Protein AF-A0A8X6THP0-F1 (afdb_monomer_lite)

pLDDT: mean 72.8, std 17.19, range [35.19, 93.56]

Organism: Nephila pilipes (NCBI:txid299642)

Radius of gyration: 24.46 Å; chains: 1; bounding box: 41×38×63 Å

Foldseek 3Di:
DDWDKDFDDDDPPDDPDPCPVVDDPVPDDPDDDGMDTDDDDDDDDFDFDDPDPVVVVV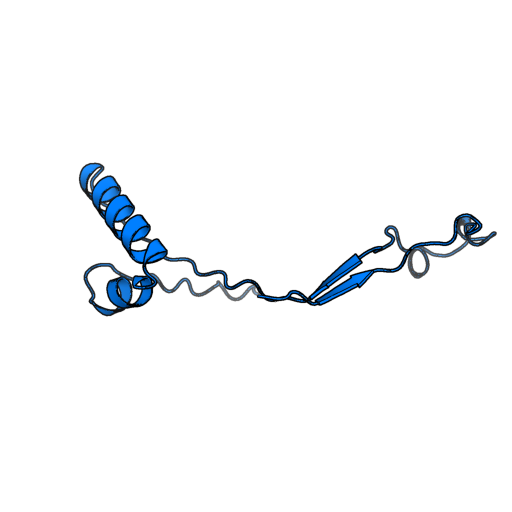VVVVCVVCVVVVNNVVVDVVPPTDGDPPPDPPPDD

Secondary structure (DSSP, 8-state):
---EEEE----TT----TTTTTS-GGG--S----EEEE------------SSHHHHHHHHHHHHHHHHHTTHHHHHHTSSS------------

Structure (mmCIF, N/CA/C/O backbone):
data_AF-A0A8X6THP0-F1
#
_entry.id   AF-A0A8X6THP0-F1
#
loop_
_atom_site.group_PDB
_atom_site.id
_atom_site.type_symbol
_atom_site.label_atom_id
_atom_site.label_alt_id
_atom_site.label_comp_id
_atom_site.label_asym_id
_atom_site.label_entity_id
_atom_site.label_seq_id
_atom_site.pdbx_PDB_ins_code
_atom_site.Cartn_x
_atom_site.Cartn_y
_atom_site.Cartn_z
_atom_site.occupancy
_atom_site.B_iso_or_equiv
_atom_site.auth_seq_id
_atom_site.auth_comp_id
_atom_site.auth_asym_id
_atom_site.auth_atom_id
_atom_site.pdbx_PDB_model_num
ATOM 1 N N . MET A 1 1 ? 5.369 11.952 9.175 1.00 54.72 1 MET A N 1
ATOM 2 C CA . MET A 1 1 ? 5.833 10.634 8.697 1.00 54.72 1 MET A CA 1
ATOM 3 C C . MET A 1 1 ? 6.267 10.814 7.255 1.00 54.72 1 MET A C 1
ATOM 5 O O . MET A 1 1 ? 5.428 11.152 6.433 1.00 54.72 1 MET A O 1
ATOM 9 N N . PHE A 1 2 ? 7.567 10.731 6.973 1.00 60.16 2 PHE A N 1
ATOM 10 C CA . PHE A 1 2 ? 8.088 10.900 5.615 1.00 60.16 2 PHE A CA 1
ATOM 11 C C . PHE A 1 2 ? 8.229 9.520 4.985 1.00 60.16 2 PHE A C 1
ATOM 13 O O . PHE A 1 2 ? 9.009 8.700 5.461 1.00 60.16 2 PHE A O 1
ATOM 20 N N . LEU A 1 3 ? 7.426 9.259 3.959 1.00 77.50 3 LEU A N 1
ATOM 21 C CA . LEU A 1 3 ? 7.569 8.072 3.127 1.00 77.50 3 LEU A CA 1
ATOM 22 C C . LEU A 1 3 ? 8.697 8.318 2.124 1.00 77.50 3 LEU A C 1
ATOM 24 O O . LEU A 1 3 ? 8.799 9.411 1.561 1.00 77.50 3 LEU A O 1
ATOM 28 N N . LEU A 1 4 ? 9.543 7.315 1.901 1.00 87.56 4 LEU A N 1
ATOM 29 C CA . LEU A 1 4 ? 10.590 7.405 0.889 1.00 87.56 4 LEU A CA 1
ATOM 30 C C . LEU A 1 4 ? 9.985 7.023 -0.462 1.00 87.56 4 LEU A C 1
ATOM 32 O O . LEU A 1 4 ? 9.612 5.872 -0.674 1.00 87.56 4 LEU A O 1
ATOM 36 N N . GLN A 1 5 ? 9.899 7.981 -1.379 1.00 91.50 5 GLN A N 1
ATOM 37 C CA . GLN A 1 5 ? 9.413 7.745 -2.735 1.00 91.50 5 GLN A CA 1
ATOM 38 C C . GLN A 1 5 ? 10.584 7.670 -3.715 1.00 91.50 5 GLN A C 1
ATOM 40 O O . GLN A 1 5 ? 11.388 8.597 -3.805 1.00 91.50 5 GLN A O 1
ATOM 45 N N . ILE A 1 6 ? 10.646 6.589 -4.489 1.00 91.25 6 ILE A N 1
ATOM 46 C CA . ILE A 1 6 ? 11.573 6.440 -5.611 1.00 91.25 6 ILE A CA 1
ATOM 47 C C . ILE A 1 6 ? 10.748 6.383 -6.891 1.00 91.25 6 ILE A C 1
ATOM 49 O O . ILE A 1 6 ? 9.890 5.514 -7.040 1.00 91.25 6 ILE A O 1
ATOM 53 N N . SER A 1 7 ? 11.022 7.296 -7.821 1.00 93.31 7 SER A N 1
ATOM 54 C CA . SER A 1 7 ? 10.333 7.369 -9.109 1.00 93.31 7 SER A CA 1
ATOM 55 C C . SER A 1 7 ? 11.332 7.347 -10.258 1.00 93.31 7 SER A C 1
ATOM 57 O O . SER A 1 7 ? 12.370 8.006 -10.209 1.00 93.31 7 SER A O 1
ATOM 59 N N . LYS A 1 8 ? 11.002 6.614 -11.318 1.00 91.38 8 LYS A N 1
ATOM 60 C CA . LYS A 1 8 ? 11.736 6.604 -12.580 1.00 91.38 8 LYS A CA 1
ATOM 61 C C . LYS A 1 8 ? 10.734 6.755 -13.711 1.00 91.38 8 LYS A C 1
ATOM 63 O O . LYS A 1 8 ? 9.714 6.081 -13.716 1.00 91.38 8 LYS A O 1
ATOM 68 N N . SER A 1 9 ? 11.028 7.642 -14.653 1.00 90.81 9 SER A N 1
ATOM 69 C CA . SER A 1 9 ? 10.202 7.845 -15.844 1.00 90.81 9 SER A CA 1
ATOM 70 C C . SER A 1 9 ? 10.866 7.205 -17.055 1.00 90.81 9 SER A C 1
ATOM 72 O O . SER A 1 9 ? 12.093 7.238 -17.188 1.00 90.81 9 SER A O 1
ATOM 74 N N . LEU A 1 10 ? 10.058 6.650 -17.957 1.00 88.75 10 LEU A N 1
ATOM 75 C CA . LEU A 1 10 ? 10.548 6.203 -19.255 1.00 88.75 10 LEU A CA 1
ATOM 76 C C . LEU A 1 10 ? 10.818 7.416 -20.154 1.00 88.75 10 LEU A C 1
ATOM 78 O O . LEU A 1 10 ? 9.966 8.302 -20.262 1.00 88.75 10 LEU A O 1
ATOM 82 N N . PRO A 1 11 ? 11.971 7.464 -20.838 1.00 89.81 11 PRO A N 1
ATOM 83 C CA . PRO A 1 11 ? 12.195 8.423 -21.908 1.00 89.81 11 PRO A CA 1
ATOM 84 C C . PRO A 1 11 ? 11.132 8.278 -23.003 1.00 89.81 11 PRO A C 1
ATOM 86 O O . PRO A 1 11 ? 10.793 7.162 -23.397 1.00 89.81 11 PRO A O 1
ATOM 89 N N . HIS A 1 12 ? 10.669 9.395 -23.564 1.00 87.06 12 HIS A N 1
ATOM 90 C CA . HIS A 1 12 ? 9.671 9.432 -24.647 1.00 87.06 12 HIS A CA 1
ATOM 91 C C . HIS A 1 12 ? 10.100 8.683 -25.925 1.00 87.06 12 HIS A C 1
ATOM 93 O O . HIS A 1 12 ? 9.270 8.345 -26.761 1.00 87.06 12 HIS A O 1
ATOM 99 N N . GLN A 1 13 ? 11.397 8.414 -26.078 1.00 93.50 13 GLN A N 1
ATOM 100 C CA . GLN A 1 13 ? 11.985 7.713 -27.225 1.00 93.50 13 GLN A CA 1
ATOM 101 C C . GLN A 1 13 ? 12.066 6.195 -27.018 1.00 93.50 13 GLN A C 1
ATOM 103 O O . GLN A 1 13 ? 12.542 5.483 -27.901 1.00 93.50 13 GLN A O 1
ATOM 108 N N . THR A 1 14 ? 11.634 5.691 -25.859 1.00 88.00 14 THR A N 1
ATOM 109 C CA . THR A 1 14 ? 11.694 4.262 -25.540 1.00 88.00 14 THR A CA 1
ATOM 110 C C . THR A 1 14 ? 10.793 3.487 -26.493 1.00 88.00 14 THR A C 1
ATOM 112 O O . THR A 1 14 ? 9.599 3.762 -26.598 1.00 88.00 14 THR A O 1
ATOM 115 N N . ARG A 1 15 ? 11.368 2.504 -27.188 1.00 86.56 15 ARG A N 1
ATOM 116 C CA . ARG A 1 15 ? 10.640 1.591 -28.072 1.00 86.56 15 ARG A CA 1
ATOM 117 C C . ARG A 1 15 ? 10.646 0.183 -27.476 1.00 86.56 15 ARG A C 1
ATOM 119 O O . ARG A 1 15 ? 11.608 -0.169 -26.792 1.00 86.56 15 ARG A O 1
ATOM 126 N N . PRO A 1 16 ? 9.611 -0.629 -27.741 1.00 84.00 16 PRO A N 1
ATOM 127 C CA . PRO A 1 16 ? 9.645 -2.050 -27.422 1.00 84.00 16 PRO A CA 1
ATOM 128 C C . PRO A 1 16 ? 10.848 -2.730 -28.085 1.00 84.00 16 PRO A C 1
ATOM 130 O O . PRO A 1 16 ? 11.255 -2.344 -29.183 1.00 84.00 16 PRO A O 1
ATOM 133 N N . ILE A 1 17 ? 11.391 -3.760 -27.436 1.00 86.44 17 ILE A N 1
ATOM 134 C CA . ILE A 1 17 ? 12.443 -4.613 -28.008 1.00 86.44 17 ILE A CA 1
ATOM 135 C C . ILE A 1 17 ? 11.916 -5.201 -29.322 1.00 86.44 17 ILE A C 1
ATOM 137 O O . ILE A 1 17 ? 10.825 -5.751 -29.325 1.00 86.44 17 ILE A O 1
ATOM 141 N N . ALA A 1 18 ? 12.650 -5.094 -30.432 1.00 87.06 18 ALA A N 1
ATOM 142 C CA . ALA A 1 18 ? 12.136 -5.427 -31.770 1.00 87.06 18 ALA A CA 1
ATOM 143 C C . ALA A 1 18 ? 11.513 -6.837 -31.873 1.00 87.06 18 ALA A C 1
ATOM 145 O O . ALA A 1 18 ? 10.488 -7.024 -32.526 1.00 87.06 18 ALA A O 1
ATOM 146 N N . GLU A 1 19 ? 12.090 -7.801 -31.161 1.00 88.12 19 GLU A N 1
ATOM 147 C CA . GLU A 1 19 ? 11.710 -9.216 -31.170 1.00 88.12 19 GLU A CA 1
ATOM 148 C C . GLU A 1 19 ? 10.871 -9.619 -29.951 1.00 88.12 19 GLU A C 1
ATOM 150 O O . GLU A 1 19 ? 10.712 -10.802 -29.667 1.00 88.12 19 GLU A O 1
ATOM 155 N N . TRP A 1 20 ? 10.287 -8.661 -29.222 1.00 83.75 20 TRP A N 1
ATOM 156 C CA . TRP A 1 20 ? 9.527 -8.953 -27.999 1.00 83.75 20 TRP A CA 1
ATOM 157 C C . TRP A 1 20 ? 8.414 -9.990 -28.214 1.00 83.75 20 TRP A C 1
ATOM 159 O O . TRP A 1 20 ? 8.096 -10.751 -27.312 1.00 83.75 20 TRP A O 1
ATOM 169 N N . LYS A 1 21 ? 7.846 -10.063 -29.423 1.00 82.75 21 LYS A N 1
ATOM 170 C CA . LYS A 1 21 ? 6.794 -11.029 -29.776 1.00 82.75 21 LYS A CA 1
ATOM 171 C C . LYS A 1 21 ? 7.289 -12.471 -29.900 1.00 82.75 21 LYS A C 1
ATOM 173 O O . LYS A 1 21 ? 6.484 -13.385 -29.761 1.00 82.75 21 LYS A O 1
ATOM 178 N N . SER A 1 22 ? 8.567 -12.669 -30.214 1.00 87.88 22 SER A N 1
ATOM 179 C CA . SER A 1 22 ? 9.204 -13.988 -30.304 1.00 87.88 22 SER A CA 1
ATOM 180 C C . SER A 1 22 ? 9.905 -14.392 -29.009 1.00 87.88 22 SER A C 1
ATOM 182 O O . SER A 1 22 ? 10.350 -15.531 -28.895 1.00 87.88 22 SER A O 1
ATOM 184 N N . MET A 1 23 ? 9.997 -13.487 -28.031 1.00 84.69 23 MET A N 1
ATOM 185 C CA . MET A 1 23 ? 10.505 -13.813 -26.704 1.00 84.69 23 MET A CA 1
ATOM 186 C C . MET A 1 23 ? 9.498 -14.689 -25.950 1.00 84.69 23 MET A C 1
ATOM 188 O O . MET A 1 23 ? 8.285 -14.475 -26.026 1.00 84.69 23 MET A O 1
ATOM 192 N N . GLY A 1 24 ? 10.003 -15.674 -25.208 1.00 82.38 24 GLY A N 1
ATOM 193 C CA . GLY A 1 24 ? 9.178 -16.482 -24.318 1.00 82.38 24 GLY A CA 1
ATOM 194 C C . GLY A 1 24 ? 8.562 -15.649 -23.188 1.00 82.38 24 GLY A C 1
ATOM 195 O O . GLY A 1 24 ? 9.002 -14.536 -22.875 1.00 82.38 24 GLY A O 1
ATOM 196 N N . LYS A 1 25 ? 7.498 -16.180 -22.578 1.00 81.12 25 LYS A N 1
ATOM 197 C CA . LYS A 1 25 ? 6.700 -15.481 -21.553 1.00 81.12 25 LYS A CA 1
ATOM 198 C C . LY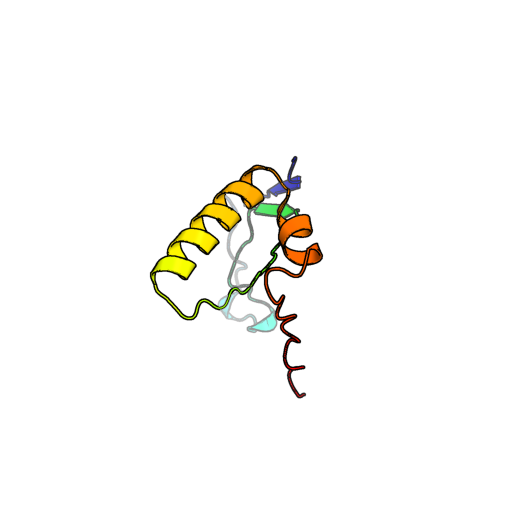S A 1 25 ? 7.524 -15.093 -20.323 1.00 81.12 25 LYS A C 1
ATOM 200 O O . LYS A 1 25 ? 7.201 -14.121 -19.655 1.00 81.12 25 LYS A O 1
ATOM 205 N N . GLU A 1 26 ? 8.590 -15.830 -20.052 1.00 83.69 26 GLU A N 1
ATOM 206 C CA . GLU A 1 26 ? 9.561 -15.603 -18.985 1.00 83.69 26 GLU A CA 1
ATOM 207 C C . GLU A 1 26 ? 10.343 -14.288 -19.129 1.00 83.69 26 GLU A C 1
ATOM 209 O O . GLU A 1 26 ? 10.869 -13.776 -18.143 1.00 83.69 26 GLU A O 1
ATOM 214 N N . HIS A 1 27 ? 10.391 -13.713 -20.333 1.00 76.19 27 HIS A N 1
ATOM 215 C CA . HIS A 1 27 ? 11.122 -12.479 -20.616 1.00 76.19 27 HIS A CA 1
ATOM 216 C C . HIS A 1 27 ? 10.223 -11.246 -20.776 1.00 76.19 27 HIS A C 1
ATOM 218 O O . HIS A 1 27 ? 10.728 -10.128 -20.897 1.00 76.19 27 HIS A O 1
ATOM 224 N N . LEU A 1 28 ? 8.898 -11.423 -20.773 1.00 77.56 28 LEU A N 1
ATOM 225 C CA . LEU A 1 28 ? 7.936 -10.342 -20.960 1.00 77.56 28 LEU A CA 1
ATOM 226 C C . LEU A 1 28 ? 7.284 -9.966 -19.628 1.00 77.56 28 LEU A C 1
ATOM 228 O O . LEU A 1 28 ? 6.398 -10.653 -19.124 1.00 77.56 28 LEU A O 1
ATOM 232 N N . GLY A 1 29 ? 7.695 -8.823 -19.079 1.00 74.62 29 GLY A N 1
ATOM 233 C CA . GLY A 1 29 ? 6.949 -8.156 -18.015 1.00 74.62 29 GLY A CA 1
ATOM 234 C C . GLY A 1 29 ? 5.684 -7.503 -18.575 1.00 74.62 29 GLY A C 1
ATOM 235 O O . GLY A 1 29 ? 5.723 -6.850 -19.615 1.00 74.62 29 GLY A O 1
ATOM 236 N N . THR A 1 30 ? 4.554 -7.654 -17.887 1.00 81.44 30 THR A N 1
ATOM 237 C CA . THR A 1 30 ? 3.269 -7.058 -18.301 1.00 81.44 30 THR A CA 1
ATOM 238 C C . THR A 1 30 ? 3.085 -5.620 -17.821 1.00 81.44 30 THR A C 1
ATOM 240 O O . THR A 1 30 ? 2.221 -4.910 -18.328 1.00 81.44 30 THR A O 1
ATOM 243 N N . HIS A 1 31 ? 3.890 -5.178 -16.853 1.00 86.19 31 HIS A N 1
ATOM 244 C CA . HIS A 1 31 ? 3.730 -3.891 -16.188 1.00 86.19 31 HIS A CA 1
ATOM 245 C C . HIS A 1 31 ? 5.067 -3.166 -16.055 1.00 86.19 31 HIS A C 1
ATOM 247 O O . HIS A 1 31 ? 6.112 -3.779 -15.838 1.00 86.19 31 HIS A O 1
ATOM 253 N N . TYR A 1 32 ? 5.003 -1.840 -16.133 1.00 87.25 32 TYR A N 1
ATOM 254 C CA . TYR A 1 32 ? 6.098 -0.945 -15.790 1.00 87.25 32 TYR A CA 1
ATOM 255 C C . TYR A 1 32 ? 5.776 -0.237 -14.473 1.00 87.25 32 TYR A C 1
ATOM 257 O O . TYR A 1 32 ? 4.718 0.377 -14.340 1.00 87.25 32 TYR A O 1
ATOM 265 N N . VAL A 1 33 ? 6.694 -0.306 -13.509 1.00 90.44 33 VAL A N 1
ATOM 266 C CA . VAL A 1 33 ? 6.556 0.395 -12.229 1.00 90.44 33 VAL A CA 1
ATOM 267 C C . VAL A 1 33 ? 7.274 1.737 -12.322 1.00 90.44 33 VAL A C 1
ATOM 269 O O . VAL A 1 33 ? 8.501 1.791 -12.366 1.00 90.44 33 VAL A O 1
ATOM 272 N N . GLN A 1 34 ? 6.499 2.821 -12.350 1.00 92.94 34 GLN A N 1
ATOM 273 C CA . GLN A 1 34 ? 7.035 4.183 -12.392 1.00 92.94 34 GLN A CA 1
ATOM 274 C C . GLN A 1 34 ? 7.498 4.665 -11.014 1.00 92.94 34 GLN A C 1
ATOM 276 O O . GLN A 1 34 ? 8.497 5.372 -10.910 1.00 92.94 34 GLN A O 1
ATOM 281 N N . THR A 1 35 ? 6.775 4.295 -9.958 1.00 93.25 35 THR A N 1
ATOM 282 C CA . THR A 1 35 ? 7.021 4.794 -8.604 1.00 93.25 35 THR A CA 1
ATOM 283 C C . THR A 1 35 ? 6.855 3.679 -7.587 1.00 93.25 35 THR A C 1
ATOM 285 O O . THR A 1 35 ? 5.898 2.911 -7.655 1.00 93.25 35 THR A O 1
ATOM 288 N N . ILE A 1 36 ? 7.773 3.633 -6.625 1.00 92.06 36 ILE A N 1
ATOM 289 C CA . ILE A 1 36 ? 7.708 2.785 -5.438 1.00 92.06 36 ILE A CA 1
ATOM 290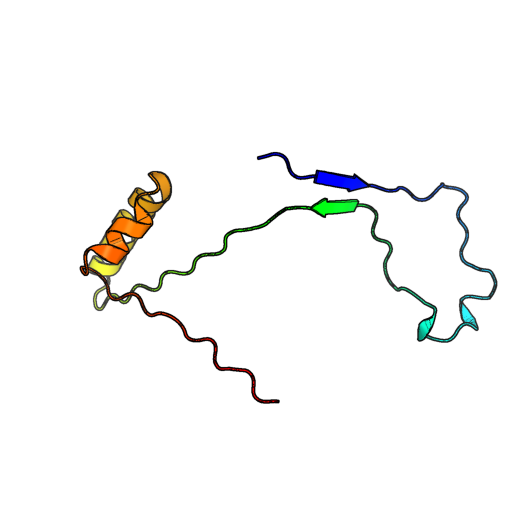 C C . ILE A 1 36 ? 7.738 3.702 -4.221 1.00 92.06 36 ILE A C 1
ATOM 292 O O . ILE A 1 36 ? 8.589 4.590 -4.120 1.00 92.06 36 ILE A O 1
ATOM 296 N N . ILE A 1 37 ? 6.798 3.488 -3.306 1.00 93.56 37 ILE A N 1
ATOM 297 C CA . ILE A 1 37 ? 6.722 4.205 -2.036 1.00 93.56 37 ILE A CA 1
ATOM 298 C C . ILE A 1 37 ? 7.096 3.214 -0.941 1.00 93.56 37 ILE A C 1
ATOM 300 O O . ILE A 1 37 ? 6.427 2.199 -0.760 1.00 93.56 37 ILE A O 1
ATOM 304 N N . TYR A 1 38 ? 8.178 3.506 -0.231 1.00 89.50 38 TYR A N 1
ATOM 305 C CA . TYR A 1 38 ? 8.628 2.726 0.909 1.00 89.50 38 TYR A CA 1
ATOM 306 C C . TYR A 1 38 ? 8.033 3.306 2.186 1.00 89.50 38 TYR A C 1
ATOM 308 O O . TYR A 1 38 ? 8.172 4.495 2.492 1.00 89.50 38 TYR A O 1
ATOM 316 N N . GLY A 1 39 ? 7.379 2.428 2.932 1.00 87.81 39 GLY A N 1
ATOM 317 C CA . GLY A 1 39 ? 6.712 2.720 4.186 1.00 87.81 39 GLY A CA 1
ATOM 318 C C . GLY A 1 39 ? 6.294 1.431 4.873 1.00 87.81 39 GLY A C 1
ATOM 319 O O . GLY A 1 39 ? 6.591 0.335 4.398 1.00 87.81 39 GLY A O 1
ATOM 320 N N . GLY A 1 40 ? 5.598 1.580 5.991 1.00 81.38 40 GLY A N 1
ATOM 321 C CA . GLY A 1 40 ? 4.956 0.476 6.684 1.00 81.38 40 GLY A CA 1
ATOM 322 C C . GLY A 1 40 ? 3.605 0.930 7.206 1.00 81.38 40 GLY A C 1
ATOM 323 O O . GLY A 1 40 ? 3.512 2.003 7.804 1.00 81.38 40 GLY A O 1
ATOM 324 N N . ASP A 1 41 ? 2.591 0.102 6.986 1.00 79.50 41 ASP A N 1
ATOM 325 C CA . ASP A 1 41 ? 1.260 0.303 7.541 1.00 79.50 41 ASP A CA 1
ATOM 326 C C . ASP A 1 41 ? 1.097 -0.582 8.777 1.00 79.50 41 ASP A C 1
ATOM 328 O O . ASP A 1 41 ? 1.306 -1.797 8.726 1.00 79.50 41 ASP A O 1
ATOM 332 N N . LEU A 1 42 ? 0.712 0.024 9.901 1.00 76.44 42 LEU A N 1
ATOM 333 C CA . LEU A 1 42 ? 0.272 -0.728 11.070 1.00 76.44 42 LEU A CA 1
ATOM 334 C C . LEU A 1 42 ? -1.210 -1.056 10.903 1.00 76.44 42 LEU A C 1
ATOM 336 O O . LEU A 1 42 ? -2.070 -0.191 11.059 1.00 76.44 42 LEU A O 1
ATOM 340 N N . ILE A 1 43 ? -1.504 -2.321 10.620 1.00 77.88 43 ILE A N 1
ATOM 341 C CA . ILE A 1 43 ? -2.875 -2.824 10.549 1.00 77.88 43 ILE A CA 1
ATOM 342 C C . ILE A 1 43 ? -3.162 -3.599 11.835 1.00 77.88 43 ILE A C 1
ATOM 344 O O . ILE A 1 43 ? -2.629 -4.686 12.047 1.00 77.88 43 ILE A O 1
ATOM 348 N N . ALA A 1 44 ? -4.015 -3.041 12.694 1.00 73.06 44 ALA A N 1
ATOM 349 C CA . ALA A 1 44 ? -4.520 -3.709 13.889 1.00 73.06 44 ALA A CA 1
ATOM 350 C C . ALA A 1 44 ? -6.010 -4.029 13.718 1.00 73.06 44 ALA A C 1
ATOM 352 O O . ALA A 1 44 ? -6.788 -3.189 13.266 1.00 73.06 44 ALA A O 1
ATOM 353 N N . CYS A 1 45 ? -6.415 -5.243 14.093 1.00 73.44 45 CYS A N 1
ATOM 354 C CA . CYS A 1 45 ? -7.811 -5.670 14.066 1.00 73.44 45 CYS A CA 1
ATOM 355 C C . CYS A 1 45 ? -8.265 -6.001 15.486 1.00 73.44 45 CYS A C 1
ATOM 357 O O . CYS A 1 45 ? -7.680 -6.863 16.140 1.00 73.44 45 CYS A O 1
ATOM 359 N N . ILE A 1 46 ? -9.314 -5.325 15.951 1.00 73.44 46 ILE A N 1
ATOM 360 C CA . ILE A 1 46 ? -9.937 -5.591 17.246 1.00 73.44 46 ILE A CA 1
ATOM 361 C C . ILE A 1 46 ? -11.371 -6.014 16.979 1.00 73.44 46 ILE A C 1
ATOM 363 O O . ILE A 1 46 ? -12.119 -5.324 16.284 1.00 73.44 46 ILE A O 1
ATOM 3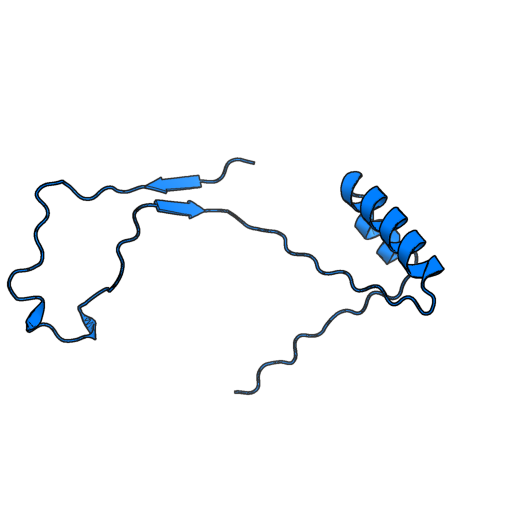67 N N . ARG A 1 47 ? -11.743 -7.179 17.506 1.00 75.94 47 ARG A N 1
ATOM 368 C CA . ARG A 1 47 ? -13.076 -7.744 17.336 1.00 75.94 47 ARG A CA 1
ATOM 369 C C . ARG A 1 47 ? -13.860 -7.592 18.627 1.00 75.94 47 ARG A C 1
ATOM 371 O O . ARG A 1 47 ? -13.487 -8.175 19.637 1.00 75.94 47 ARG A O 1
ATOM 378 N N . PHE A 1 48 ? -14.976 -6.882 18.548 1.00 73.31 48 PHE A N 1
ATOM 379 C CA . PHE A 1 48 ? -15.946 -6.775 19.631 1.00 73.31 48 PHE A CA 1
ATOM 380 C C . PHE A 1 48 ? -17.155 -7.659 19.328 1.00 73.31 48 PHE A C 1
ATOM 382 O O . PHE A 1 48 ? -17.562 -7.793 18.170 1.00 73.31 48 PHE A O 1
ATOM 389 N N . LYS A 1 49 ? -17.727 -8.267 20.367 1.00 78.31 49 LYS A N 1
ATOM 390 C CA . LYS A 1 49 ? -18.984 -9.011 20.286 1.00 78.31 49 LYS A CA 1
ATOM 391 C C . LYS A 1 49 ? -20.001 -8.315 21.186 1.00 78.31 49 LYS A C 1
ATOM 393 O O . LYS A 1 49 ? -19.806 -8.284 22.393 1.00 78.31 49 LYS A O 1
ATOM 398 N N . ALA A 1 50 ? -21.061 -7.783 20.589 1.00 76.44 50 ALA A N 1
ATOM 399 C CA . ALA A 1 50 ? -22.211 -7.226 21.295 1.00 76.44 50 ALA A CA 1
ATOM 400 C C . ALA A 1 50 ? -23.392 -8.196 21.171 1.00 76.44 50 ALA A C 1
ATOM 402 O O . ALA A 1 50 ? -23.579 -8.800 20.111 1.00 76.44 50 ALA A O 1
ATOM 403 N N . ASN A 1 51 ? -24.163 -8.362 22.247 1.00 80.62 51 ASN A N 1
ATOM 404 C CA . ASN A 1 51 ? -25.346 -9.230 22.254 1.00 80.62 51 ASN A CA 1
ATOM 405 C C . ASN A 1 51 ? -26.651 -8.433 22.076 1.00 80.62 51 ASN A C 1
ATOM 407 O O . ASN A 1 51 ? -27.679 -9.030 21.763 1.00 80.62 51 ASN A O 1
ATOM 411 N N . SER A 1 52 ? -26.606 -7.104 22.231 1.00 78.94 52 SER A N 1
ATOM 412 C CA . SER A 1 52 ? -27.722 -6.184 22.008 1.00 78.94 52 SER A CA 1
ATOM 413 C C . SER A 1 52 ? -27.341 -5.074 21.011 1.00 78.94 52 SER A C 1
ATOM 415 O O . SER A 1 52 ? -26.161 -4.798 20.769 1.00 78.94 52 SER A O 1
ATOM 417 N N . ALA A 1 53 ? -28.346 -4.443 20.396 1.00 79.19 53 ALA A N 1
ATOM 418 C CA . ALA A 1 53 ? -28.133 -3.323 19.475 1.00 79.19 53 ALA A CA 1
ATOM 419 C C . ALA A 1 53 ? -27.725 -2.024 20.196 1.00 79.19 53 ALA A C 1
ATOM 421 O O . ALA A 1 53 ? -27.042 -1.189 19.600 1.00 79.19 53 ALA A O 1
ATOM 422 N N . GLU A 1 54 ? -28.119 -1.865 21.461 1.00 79.31 54 GLU A N 1
ATOM 423 C CA . GLU A 1 54 ? -27.746 -0.733 22.316 1.00 79.31 54 GLU A CA 1
ATOM 424 C C . GLU A 1 54 ? -26.260 -0.823 22.692 1.00 79.31 54 GLU A C 1
ATOM 426 O O . GLU A 1 54 ? -25.510 0.125 22.445 1.00 79.31 54 GLU A O 1
ATOM 431 N N . ASP A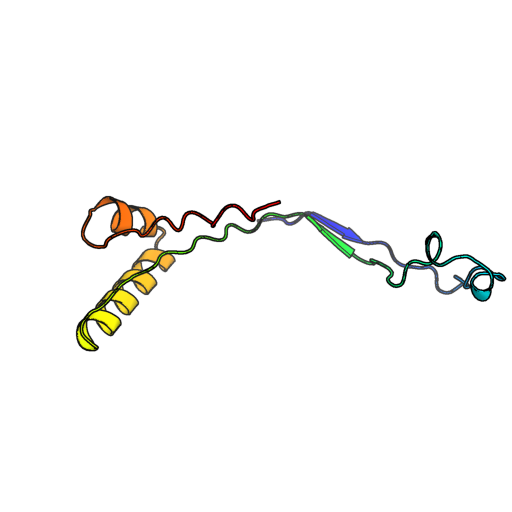 1 55 ? -25.800 -2.009 23.107 1.00 74.38 55 ASP A N 1
ATOM 432 C CA . ASP A 1 55 ? -24.392 -2.286 23.432 1.00 74.38 55 ASP A CA 1
ATOM 433 C C . ASP A 1 55 ? -23.477 -2.025 22.224 1.00 74.38 55 ASP A C 1
ATOM 435 O O . ASP A 1 55 ? -22.339 -1.577 22.356 1.00 74.38 55 ASP A O 1
ATOM 439 N N . LEU A 1 56 ? -23.963 -2.291 21.005 1.00 78.25 56 LEU A N 1
ATOM 440 C CA . LEU A 1 56 ? -23.196 -2.059 19.781 1.00 78.25 56 LEU A CA 1
ATOM 441 C C . LEU A 1 56 ? -22.914 -0.566 19.560 1.00 78.25 56 LEU A C 1
ATOM 443 O O . LEU A 1 56 ? -21.816 -0.212 19.119 1.00 78.25 56 LEU A O 1
ATOM 447 N N . GLN A 1 57 ? -23.879 0.311 19.855 1.00 79.75 57 GLN A N 1
ATOM 448 C CA . GLN A 1 57 ? -23.693 1.761 19.724 1.00 79.75 57 GLN A CA 1
ATOM 449 C C . GLN A 1 57 ? -22.739 2.299 20.787 1.00 79.75 57 GLN A C 1
ATOM 451 O O . GLN A 1 57 ? -21.882 3.126 20.469 1.00 79.75 57 GLN A O 1
ATOM 456 N N . GLU A 1 58 ? -22.838 1.784 22.010 1.00 79.62 58 GLU A N 1
ATOM 457 C CA . GLU A 1 58 ? -21.934 2.128 23.104 1.00 79.62 58 GLU A CA 1
ATOM 458 C C . GLU A 1 58 ? -20.489 1.725 22.783 1.00 79.62 58 GLU A C 1
ATOM 460 O O . GLU A 1 58 ? -19.599 2.579 22.756 1.00 79.62 58 GLU A O 1
ATOM 465 N N . VAL A 1 59 ? -20.262 0.461 22.405 1.00 78.25 59 VAL A N 1
ATOM 466 C CA . VAL A 1 59 ? -18.941 -0.043 21.997 1.00 78.25 59 VAL A CA 1
ATOM 467 C C . VAL A 1 59 ? -18.384 0.774 20.832 1.00 78.25 59 VAL A C 1
ATOM 469 O O . VAL A 1 59 ? -17.211 1.148 20.834 1.00 78.25 59 VAL A O 1
ATOM 472 N N . ARG A 1 60 ? -19.210 1.116 19.837 1.00 80.62 60 ARG A N 1
ATOM 473 C CA . ARG A 1 60 ? -18.775 1.948 18.707 1.00 80.62 60 ARG A CA 1
ATOM 474 C C . ARG A 1 60 ? -18.361 3.352 19.150 1.00 80.62 60 ARG A C 1
ATOM 476 O O . ARG A 1 60 ? -17.380 3.880 18.621 1.00 80.62 60 ARG A O 1
ATOM 483 N N . GLY A 1 61 ? -19.093 3.951 20.087 1.00 79.69 61 GLY A N 1
ATOM 484 C CA . GLY A 1 61 ? -18.778 5.255 20.667 1.00 79.69 61 GLY A CA 1
ATOM 485 C C . GLY A 1 61 ? -17.441 5.244 21.406 1.00 79.69 61 GLY A C 1
ATOM 486 O O . GLY A 1 61 ? -16.569 6.065 21.111 1.00 79.69 61 GLY A O 1
ATOM 487 N N . ILE A 1 62 ? -17.252 4.262 22.289 1.00 78.69 62 ILE A N 1
ATOM 488 C CA . ILE A 1 62 ? -16.028 4.080 23.079 1.00 78.69 62 ILE A CA 1
ATOM 489 C C . ILE A 1 62 ? -14.826 3.830 22.164 1.00 78.69 62 ILE A C 1
ATOM 491 O O . ILE A 1 62 ? -13.824 4.536 22.255 1.00 78.69 62 ILE A O 1
ATOM 495 N N . VAL A 1 63 ? -14.934 2.896 21.212 1.00 78.75 63 VAL A N 1
ATOM 496 C CA . VAL A 1 63 ? -13.842 2.578 20.276 1.00 78.75 63 VAL A CA 1
ATOM 497 C C . VAL A 1 63 ? -13.455 3.797 19.445 1.00 78.75 63 VAL A C 1
ATOM 499 O O . VAL A 1 63 ? -12.271 4.089 19.299 1.00 78.75 63 VAL A O 1
ATOM 502 N N . LYS A 1 64 ? -14.431 4.545 18.918 1.00 79.31 64 LYS A N 1
ATOM 503 C CA . LYS A 1 64 ? -14.148 5.741 18.114 1.00 79.31 64 LYS A CA 1
ATOM 504 C C . LYS A 1 64 ? -13.438 6.822 18.934 1.00 79.31 64 LYS A C 1
ATOM 506 O O . LYS A 1 64 ? -12.501 7.435 18.427 1.00 79.31 64 LYS A O 1
ATOM 511 N N . SER A 1 65 ? -13.864 7.025 20.182 1.00 77.56 65 SER A N 1
ATOM 512 C CA . SER A 1 65 ? -13.219 7.951 21.115 1.00 77.56 65 SER A CA 1
ATOM 513 C C . SER A 1 65 ? -11.772 7.530 21.393 1.00 77.56 65 SER A C 1
ATOM 515 O O . SER A 1 65 ? -10.840 8.292 21.138 1.00 77.56 65 SER A O 1
ATOM 517 N N . SER A 1 66 ? -11.557 6.277 21.788 1.00 72.00 66 SER A N 1
ATOM 518 C CA . SER A 1 66 ? -10.246 5.796 22.229 1.00 72.00 66 SER A CA 1
ATOM 519 C C . SER A 1 66 ? -9.231 5.600 21.102 1.00 72.00 66 SER A C 1
ATOM 521 O O . SER A 1 66 ? -8.031 5.748 21.328 1.00 72.00 66 SER A O 1
ATOM 523 N N . VAL A 1 67 ? -9.679 5.319 19.870 1.00 73.19 67 VAL A N 1
ATOM 524 C CA . VAL A 1 67 ? -8.808 5.323 18.675 1.00 73.19 67 VAL A CA 1
ATOM 525 C C . VAL A 1 67 ? -8.267 6.719 18.401 1.00 73.19 67 VAL A C 1
ATOM 527 O O . VAL A 1 67 ? -7.091 6.861 18.078 1.00 73.19 67 VAL A O 1
ATOM 530 N N . SER A 1 68 ? -9.093 7.752 18.571 1.00 71.06 68 SER A N 1
ATOM 531 C CA . SER A 1 68 ? -8.670 9.129 18.307 1.00 71.06 68 SER A CA 1
ATOM 532 C C . SER A 1 68 ? -7.669 9.669 19.334 1.00 71.06 68 SER A C 1
ATOM 534 O O . SER A 1 68 ? -6.846 10.514 18.990 1.00 71.06 68 SER A O 1
ATOM 536 N N . THR A 1 69 ? -7.692 9.151 20.565 1.00 69.62 69 THR A N 1
ATOM 537 C CA . THR A 1 69 ? -6.800 9.560 21.663 1.00 69.62 69 THR A CA 1
ATOM 538 C C . THR A 1 69 ? -5.587 8.645 21.855 1.00 69.62 69 THR A C 1
ATOM 540 O O . THR A 1 69 ? -4.733 8.942 22.685 1.00 69.62 69 THR A O 1
ATOM 543 N N . GLY A 1 70 ? -5.474 7.546 21.097 1.00 66.50 70 GLY A N 1
ATOM 544 C CA . GLY A 1 70 ? -4.368 6.585 21.208 1.00 66.50 70 GLY A CA 1
ATOM 545 C C . GLY A 1 70 ? -4.482 5.594 22.378 1.00 66.50 70 GLY A C 1
ATOM 546 O O . GLY A 1 70 ? -3.587 4.774 22.563 1.00 66.50 70 GLY A O 1
ATOM 547 N N . GLY A 1 71 ? -5.585 5.615 23.134 1.00 63.12 71 GLY A N 1
ATOM 548 C CA . GLY A 1 71 ? -5.831 4.772 24.318 1.00 63.12 71 GLY A CA 1
ATOM 549 C C . GLY A 1 71 ? -6.422 3.386 24.027 1.00 63.12 71 GLY A C 1
ATOM 550 O O . GLY A 1 71 ? -6.884 2.695 24.928 1.00 63.12 71 GLY A O 1
ATOM 551 N N . VAL A 1 72 ? -6.448 2.951 22.766 1.00 61.53 72 VAL A N 1
ATOM 552 C CA . VAL A 1 72 ? -7.084 1.683 22.350 1.00 61.53 72 VAL A CA 1
ATOM 553 C C . VAL A 1 72 ? -6.503 0.464 23.065 1.00 61.53 72 VAL A C 1
ATOM 555 O O . VAL A 1 72 ? -7.227 -0.485 23.353 1.00 61.53 72 VAL A O 1
ATOM 558 N N . LEU A 1 73 ? -5.200 0.482 23.357 1.00 59.31 73 LEU A N 1
ATOM 559 C CA . LEU A 1 73 ? -4.527 -0.630 24.028 1.00 59.31 73 LEU A CA 1
ATOM 560 C C . LEU A 1 73 ? -4.999 -0.797 25.485 1.00 59.31 73 LEU A C 1
ATOM 562 O O . LEU A 1 73 ? -5.055 -1.916 25.988 1.00 59.31 73 LEU A O 1
ATOM 566 N N . GLU A 1 74 ? -5.376 0.302 26.139 1.00 60.06 74 GLU A N 1
ATOM 567 C CA . GLU A 1 74 ? -5.833 0.329 27.532 1.00 60.06 74 GLU A CA 1
ATOM 568 C C . GLU A 1 74 ? -7.241 -0.268 27.673 1.00 60.06 74 GLU A C 1
ATOM 570 O O . GLU A 1 74 ? -7.490 -1.055 28.585 1.00 60.06 74 GLU A O 1
ATOM 575 N N . LEU A 1 75 ? -8.117 -0.029 26.688 1.00 60.19 75 LEU A N 1
ATOM 576 C CA . LEU A 1 75 ? -9.434 -0.678 26.599 1.00 60.19 75 LEU A CA 1
ATOM 577 C C . LEU A 1 75 ? -9.345 -2.207 26.477 1.00 60.19 75 LEU A C 1
ATOM 579 O O . LEU A 1 75 ? -10.226 -2.924 26.943 1.00 60.19 75 LEU A O 1
ATOM 583 N N . VAL A 1 76 ? -8.295 -2.711 25.824 1.00 56.66 76 VAL A N 1
ATOM 584 C CA . VAL A 1 76 ? -8.072 -4.153 25.645 1.00 56.66 76 VAL A CA 1
ATOM 585 C C . VAL A 1 76 ? -7.404 -4.773 26.880 1.00 56.66 76 VAL A C 1
ATOM 587 O O . VAL A 1 76 ? -7.712 -5.909 27.235 1.00 56.66 76 VAL A O 1
ATOM 590 N N . GLY A 1 77 ? -6.517 -4.034 27.555 1.00 49.69 77 GLY A N 1
ATOM 591 C CA . GLY A 1 77 ? -5.827 -4.480 28.771 1.00 49.69 77 GLY A CA 1
ATOM 592 C C . GLY A 1 77 ? -6.701 -4.498 30.031 1.00 49.69 77 GLY A C 1
ATOM 593 O O . GLY A 1 77 ? -6.434 -5.286 30.934 1.00 49.69 77 GLY A O 1
ATOM 594 N N . GLY A 1 78 ? -7.759 -3.679 30.080 1.00 53.38 78 GLY A N 1
ATOM 595 C CA . GLY A 1 78 ? -8.675 -3.571 31.224 1.00 53.38 78 GLY A CA 1
ATOM 596 C C . GLY A 1 78 ? -9.668 -4.727 31.394 1.00 53.38 78 GLY A C 1
ATOM 597 O O . GLY A 1 78 ? -10.379 -4.774 32.392 1.00 53.38 78 GLY A O 1
ATOM 598 N N . GLY A 1 79 ? -9.731 -5.672 30.450 1.00 44.38 79 GLY A N 1
ATOM 599 C CA . GLY A 1 79 ? -10.572 -6.868 30.574 1.00 44.38 79 GLY A CA 1
ATOM 600 C C . GLY A 1 79 ? -12.081 -6.644 30.410 1.00 44.38 79 GLY A C 1
ATOM 601 O O . GLY A 1 79 ? -12.828 -7.615 30.503 1.00 44.38 79 GLY A O 1
ATOM 602 N N . GLU A 1 80 ? -12.543 -5.426 30.109 1.00 48.88 80 GLU A N 1
ATOM 603 C CA . GLU A 1 80 ? -13.973 -5.169 29.866 1.00 48.88 80 GLU A CA 1
ATOM 604 C C . GLU A 1 80 ? -14.475 -5.779 28.549 1.00 48.88 80 GLU A C 1
ATOM 606 O O . GLU A 1 80 ? -15.667 -6.048 28.413 1.00 48.88 80 GLU A O 1
ATOM 611 N N . PHE A 1 81 ? -13.586 -6.090 27.595 1.00 47.16 81 PHE A N 1
ATOM 612 C CA . PHE A 1 81 ? -13.975 -6.701 26.323 1.00 47.16 81 PHE A CA 1
ATOM 613 C C . PHE A 1 81 ? -12.965 -7.756 25.860 1.00 47.16 81 PHE A C 1
ATOM 615 O O . PHE A 1 81 ? -11.756 -7.533 25.810 1.00 47.16 81 PHE A O 1
ATOM 622 N N . THR A 1 82 ? -13.469 -8.943 25.518 1.00 35.19 82 THR A N 1
ATOM 623 C CA . THR A 1 82 ? -12.662 -10.119 25.169 1.00 35.19 82 THR A CA 1
ATOM 624 C C . THR A 1 82 ? -11.928 -9.900 23.843 1.00 35.19 82 THR A C 1
ATOM 626 O O . THR A 1 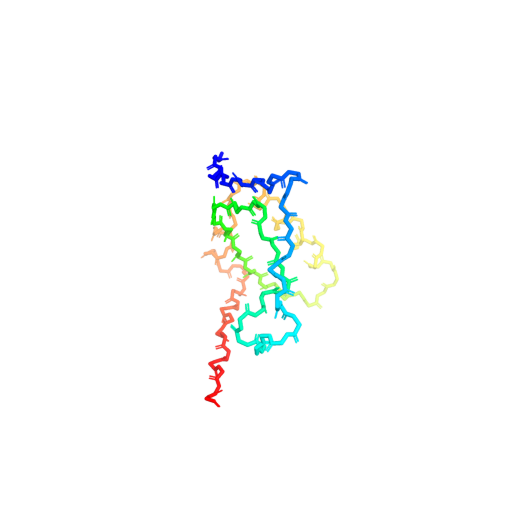82 ? -12.527 -9.965 22.770 1.00 35.19 82 THR A O 1
ATOM 629 N N . ALA A 1 83 ? -10.613 -9.681 23.891 1.00 38.00 83 ALA A N 1
ATOM 630 C CA . ALA A 1 83 ? -9.773 -9.671 22.700 1.00 38.00 83 ALA A CA 1
ATOM 631 C C . ALA A 1 83 ? -9.660 -11.083 22.114 1.00 38.00 83 ALA A C 1
ATOM 633 O O . ALA A 1 83 ? -8.921 -11.937 22.605 1.00 38.00 83 ALA A O 1
ATOM 634 N N . ALA A 1 84 ? -10.390 -11.339 21.031 1.00 38.47 84 ALA A N 1
ATOM 635 C CA . ALA A 1 84 ? -10.175 -12.530 20.226 1.00 38.47 84 ALA A CA 1
ATOM 636 C C . ALA A 1 84 ? -8.880 -12.357 19.418 1.00 38.47 84 ALA A C 1
ATOM 638 O O . ALA A 1 84 ? -8.881 -11.762 18.341 1.00 38.47 84 ALA A O 1
ATOM 639 N N . PHE A 1 85 ? -7.772 -12.887 19.939 1.00 36.28 85 PHE A N 1
ATOM 640 C CA . PHE A 1 85 ? -6.548 -13.095 19.171 1.00 36.28 85 PHE A CA 1
ATOM 641 C C . PHE A 1 85 ? -6.867 -14.096 18.053 1.00 36.28 85 PHE A C 1
ATOM 643 O O . PHE A 1 85 ? -6.976 -15.302 18.284 1.00 36.28 85 PHE A O 1
ATOM 650 N N . MET A 1 86 ? -7.106 -13.595 16.841 1.00 36.16 86 MET A N 1
ATOM 651 C CA . MET A 1 86 ? -7.351 -14.438 15.680 1.00 36.16 86 MET A CA 1
ATOM 652 C C . MET A 1 86 ? -6.016 -15.097 15.316 1.00 36.16 86 MET A C 1
ATOM 654 O O . MET A 1 86 ? -5.197 -14.511 14.614 1.00 36.16 86 MET A O 1
ATOM 658 N N . ARG A 1 87 ? -5.771 -16.311 15.832 1.00 35.66 87 ARG A N 1
ATOM 659 C CA . ARG A 1 87 ? -4.780 -17.210 15.234 1.00 35.66 87 ARG A CA 1
ATOM 660 C C . ARG A 1 87 ? -5.197 -17.359 13.777 1.00 35.66 87 ARG A C 1
ATOM 662 O O . ARG A 1 87 ? -6.264 -17.906 13.500 1.00 35.66 87 ARG A O 1
ATOM 669 N N . THR A 1 88 ? -4.394 -16.830 12.863 1.00 41.38 88 THR A N 1
ATOM 670 C CA . THR A 1 88 ? -4.477 -17.219 11.462 1.00 41.38 88 THR A CA 1
ATOM 671 C C . THR A 1 88 ? -4.447 -18.747 11.431 1.00 41.38 88 THR A C 1
ATOM 673 O O . THR A 1 88 ? -3.574 -19.342 12.073 1.00 41.38 88 THR A O 1
ATOM 676 N N . PRO A 1 89 ? -5.405 -19.421 10.772 1.00 35.94 89 PRO A N 1
ATOM 677 C CA . PRO A 1 89 ? -5.201 -20.821 10.472 1.00 35.94 89 PRO A CA 1
ATOM 678 C C . PRO A 1 89 ? -3.927 -20.862 9.636 1.00 35.94 89 PRO A C 1
ATOM 680 O O . PRO A 1 89 ? -3.844 -20.215 8.592 1.00 35.94 89 PRO A O 1
ATOM 683 N N . SER A 1 90 ? -2.908 -21.545 10.155 1.00 44.69 90 SER A N 1
ATOM 684 C CA . SER A 1 90 ? -1.752 -21.949 9.373 1.00 44.69 90 SER A CA 1
ATOM 685 C C . SER A 1 90 ? -2.304 -22.595 8.111 1.00 44.69 90 SER A C 1
ATOM 687 O O . SER A 1 90 ? -2.927 -23.658 8.194 1.00 44.69 90 SER A O 1
ATOM 689 N N . SER A 1 91 ? -2.155 -21.911 6.978 1.00 39.53 91 SER A N 1
ATOM 690 C CA . SER A 1 91 ? -2.393 -22.496 5.669 1.00 39.53 91 SER A CA 1
ATOM 691 C C . SER A 1 91 ? -1.615 -23.802 5.641 1.00 39.53 91 SER A C 1
ATOM 693 O O . SER A 1 91 ? -0.390 -23.801 5.784 1.00 39.53 91 SER A O 1
ATOM 695 N N . GLN A 1 92 ? -2.354 -24.907 5.577 1.00 42.25 92 GLN A N 1
ATOM 696 C CA . GLN A 1 92 ? -1.769 -26.192 5.257 1.00 42.25 92 GLN A CA 1
ATOM 697 C C . GLN A 1 92 ? -1.099 -26.071 3.887 1.00 42.25 92 GLN A C 1
ATOM 699 O O . GLN A 1 92 ? -1.565 -25.317 3.031 1.00 42.25 92 GLN A O 1
ATOM 704 N N . ILE A 1 93 ? 0.032 -26.765 3.808 1.00 41.38 93 ILE A N 1
ATOM 705 C CA . ILE A 1 93 ? 0.941 -26.988 2.681 1.00 41.38 93 ILE A CA 1
ATOM 706 C C . ILE A 1 93 ? 0.222 -27.001 1.329 1.00 41.38 93 ILE A C 1
ATOM 708 O O . ILE A 1 93 ? -0.813 -27.697 1.228 1.00 41.38 93 ILE A O 1
#

Sequence (93 aa):
MFLLQISKSLPHQTRPIAEWKSMGKEHLGTHYVQTIIYGGDLIACIRFKANSAEDLQEVRGIVKSSVSTGGVLELVGGGEFTAAFMRTPSSQI